Protein AF-A0A536Z3K0-F1 (afdb_monomer_lite)

pLDDT: mean 90.87, std 9.93, range [48.19, 97.88]

Radius of gyration: 16.21 Å; chains: 1; bounding box: 32×35×39 Å

Structure (mmCIF, N/CA/C/O backbone):
data_AF-A0A536Z3K0-F1
#
_entry.id   AF-A0A536Z3K0-F1
#
loop_
_atom_site.group_PDB
_atom_site.id
_atom_site.type_symbol
_atom_site.label_atom_id
_atom_site.label_alt_id
_atom_site.label_comp_id
_atom_site.label_asym_id
_atom_sit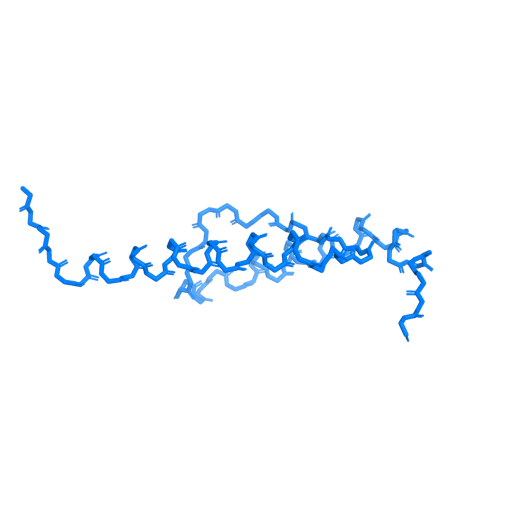e.label_entity_id
_atom_site.label_seq_id
_atom_site.pdbx_PDB_ins_code
_atom_site.Cartn_x
_atom_site.Cartn_y
_atom_site.Cartn_z
_atom_site.occupancy
_atom_site.B_iso_or_equiv
_atom_site.auth_seq_id
_atom_site.auth_comp_id
_atom_site.auth_asym_id
_atom_site.auth_atom_id
_atom_site.pdbx_PDB_model_num
ATOM 1 N N . MET A 1 1 ? -9.947 25.557 18.312 1.00 48.19 1 MET A N 1
ATOM 2 C CA . MET A 1 1 ? -8.842 24.607 18.072 1.00 48.19 1 MET A CA 1
ATOM 3 C C . MET A 1 1 ? -8.651 23.773 19.330 1.00 48.19 1 MET A C 1
ATOM 5 O O . MET A 1 1 ? -7.985 24.228 20.246 1.00 48.19 1 MET A O 1
ATOM 9 N N . GLN A 1 2 ? -9.290 22.606 19.431 1.00 50.81 2 GLN A N 1
ATOM 10 C CA . GLN A 1 2 ? -8.872 21.609 20.422 1.00 50.81 2 GLN A CA 1
ATOM 11 C C . GLN A 1 2 ? -7.801 20.755 19.741 1.00 50.81 2 GLN A C 1
ATOM 13 O O . GLN A 1 2 ? -8.124 19.794 19.058 1.00 50.81 2 GLN A O 1
ATOM 18 N N . SER A 1 3 ? -6.530 21.152 19.852 1.00 59.03 3 SER A N 1
ATOM 19 C CA . SER A 1 3 ? -5.414 20.261 19.516 1.00 59.03 3 SER A CA 1
ATOM 20 C C . SER A 1 3 ? -5.258 19.277 20.667 1.00 59.03 3 SER A C 1
ATOM 22 O O . SER A 1 3 ? -4.503 19.513 21.608 1.00 59.03 3 SER A O 1
ATOM 24 N N . SER A 1 4 ? -6.045 18.205 20.626 1.00 83.12 4 SER A N 1
ATOM 25 C CA . SER A 1 4 ? -5.834 17.052 21.491 1.00 83.12 4 SER A CA 1
ATOM 26 C C . SER A 1 4 ? -4.641 16.250 20.973 1.00 83.12 4 SER A C 1
ATOM 28 O O . SER A 1 4 ? -4.433 16.113 19.763 1.00 83.12 4 SER A O 1
ATOM 30 N N . ILE A 1 5 ? -3.863 15.684 21.893 1.00 83.88 5 ILE A N 1
ATOM 31 C CA . ILE A 1 5 ? -2.759 14.769 21.571 1.00 83.88 5 ILE A CA 1
ATOM 32 C C . ILE A 1 5 ? -3.259 13.548 20.781 1.00 83.88 5 ILE A C 1
ATOM 34 O O . ILE A 1 5 ? -2.523 13.015 19.954 1.00 83.88 5 ILE A O 1
ATOM 38 N N . ILE A 1 6 ? -4.523 13.162 20.994 1.00 83.50 6 ILE A N 1
ATOM 39 C CA . ILE A 1 6 ? -5.165 12.006 20.360 1.00 83.50 6 ILE A CA 1
ATOM 40 C C . ILE A 1 6 ? -5.281 12.172 18.841 1.00 83.50 6 ILE A C 1
ATOM 42 O O . ILE A 1 6 ? -5.055 11.206 18.125 1.00 83.50 6 ILE A O 1
ATOM 46 N N . ASP A 1 7 ? -5.545 13.382 18.347 1.00 82.75 7 ASP A N 1
ATOM 47 C CA . ASP A 1 7 ? -5.677 13.633 16.904 1.00 82.75 7 ASP A CA 1
ATOM 48 C C . ASP A 1 7 ? -4.349 14.077 16.276 1.00 82.75 7 ASP A C 1
ATOM 50 O O . ASP A 1 7 ? -4.055 13.790 15.117 1.00 82.75 7 ASP A O 1
ATOM 54 N N . THR A 1 8 ? -3.508 14.762 17.056 1.00 89.06 8 THR A N 1
ATOM 55 C CA . THR A 1 8 ? -2.247 15.333 16.561 1.00 89.06 8 THR A CA 1
ATOM 56 C C . THR A 1 8 ? -1.169 14.266 16.346 1.00 89.06 8 THR A C 1
ATOM 58 O O . THR A 1 8 ? -0.427 14.336 15.367 1.00 89.06 8 THR A O 1
ATOM 61 N N . LEU A 1 9 ? -1.064 13.274 17.242 1.00 91.12 9 LEU A N 1
ATOM 62 C CA . LEU A 1 9 ? -0.027 12.241 17.141 1.00 91.12 9 LEU A CA 1
ATOM 63 C C . LEU A 1 9 ? -0.194 11.341 15.904 1.00 91.12 9 LEU A C 1
ATOM 65 O O . LEU A 1 9 ? 0.802 11.1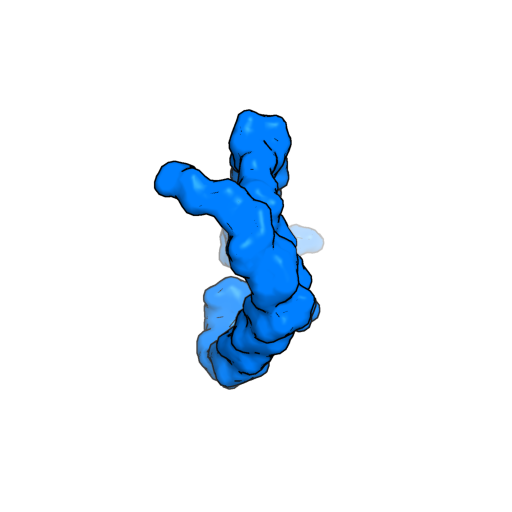66 15.201 1.00 91.12 9 LEU A O 1
ATOM 69 N N . PRO A 1 10 ? -1.390 10.806 15.580 1.00 88.62 10 PRO A N 1
ATOM 70 C CA . PRO A 1 10 ? -1.581 10.029 14.358 1.00 88.62 10 PRO A CA 1
ATOM 71 C C . PRO A 1 10 ? -1.227 10.828 13.102 1.00 88.62 10 PRO A C 1
ATOM 73 O O . PRO A 1 10 ? -0.457 10.343 12.281 1.00 88.62 10 PRO A O 1
ATOM 76 N N . GLY A 1 11 ? -1.671 12.087 13.005 1.00 89.31 11 GLY A N 1
ATOM 77 C CA . GLY A 1 11 ? -1.334 12.942 11.862 1.00 89.31 11 GLY A CA 1
ATOM 78 C C . GLY A 1 11 ? 0.170 13.213 11.732 1.00 89.31 11 GLY A C 1
ATOM 79 O O . GLY A 1 11 ? 0.712 13.206 10.629 1.00 89.31 11 GLY A O 1
ATOM 80 N N . ALA A 1 12 ? 0.880 13.394 12.851 1.00 93.56 12 ALA A N 1
ATOM 81 C CA . ALA A 1 12 ? 2.338 13.524 12.832 1.00 93.56 12 ALA A CA 1
ATOM 82 C C . ALA A 1 12 ? 3.024 12.238 12.338 1.00 93.56 12 ALA A C 1
ATOM 84 O O . ALA A 1 12 ? 3.994 12.309 11.581 1.00 93.56 12 ALA A O 1
ATOM 85 N N . VAL A 1 13 ? 2.520 11.067 12.739 1.00 92.31 13 VAL A N 1
ATOM 86 C CA . VAL A 1 13 ? 3.015 9.769 12.264 1.00 92.31 13 VAL A CA 1
ATOM 87 C C . VAL A 1 13 ? 2.773 9.604 10.766 1.00 92.31 13 VAL A C 1
ATOM 89 O O . VAL A 1 13 ? 3.712 9.229 10.068 1.00 92.31 13 VAL A O 1
ATOM 92 N N . ASP A 1 14 ? 1.585 9.939 10.264 1.00 91.06 14 ASP A N 1
ATOM 93 C CA . ASP A 1 14 ? 1.258 9.854 8.835 1.00 91.06 14 ASP A CA 1
ATOM 94 C C . ASP A 1 14 ? 2.221 10.706 7.989 1.00 91.06 14 ASP A C 1
ATOM 96 O O . ASP A 1 14 ? 2.813 10.212 7.026 1.00 91.06 14 ASP A O 1
ATOM 100 N N . ILE A 1 15 ? 2.484 11.951 8.413 1.00 93.69 15 ILE A N 1
ATOM 101 C CA . ILE A 1 15 ? 3.452 12.850 7.759 1.00 93.69 15 ILE A CA 1
ATOM 102 C C . ILE A 1 15 ? 4.861 12.244 7.759 1.00 93.69 15 ILE A C 1
ATOM 104 O O . ILE A 1 15 ? 5.561 12.267 6.744 1.00 93.69 15 ILE A O 1
ATOM 108 N N . MET A 1 16 ? 5.304 11.708 8.901 1.00 96.62 16 MET A N 1
ATOM 109 C CA . MET A 1 16 ? 6.631 11.096 9.004 1.00 96.62 16 MET A CA 1
ATOM 110 C C . MET A 1 16 ? 6.752 9.857 8.113 1.00 96.62 16 MET A C 1
ATOM 112 O O . MET A 1 16 ? 7.782 9.684 7.459 1.00 96.62 16 MET A O 1
ATOM 116 N N . GLN A 1 17 ? 5.722 9.010 8.065 1.00 94.12 17 GLN A N 1
ATOM 117 C CA . GLN A 1 17 ? 5.703 7.815 7.221 1.00 94.12 17 GLN A CA 1
ATOM 118 C C . GLN A 1 17 ? 5.794 8.180 5.740 1.00 94.12 17 GLN A C 1
ATOM 120 O O . GLN A 1 17 ? 6.624 7.610 5.027 1.00 94.12 17 GLN A O 1
ATOM 125 N N . GLU A 1 18 ? 5.015 9.166 5.292 1.00 94.06 18 GLU A N 1
ATOM 126 C CA . GLU A 1 18 ? 5.072 9.648 3.913 1.00 94.06 18 GLU A CA 1
ATOM 127 C C . GLU A 1 18 ? 6.463 10.205 3.570 1.00 94.06 18 GLU A C 1
ATOM 129 O O . GLU A 1 18 ? 7.064 9.804 2.570 1.00 94.06 18 GLU A O 1
ATOM 134 N N . ALA A 1 19 ? 7.033 11.051 4.433 1.00 96.00 19 ALA A N 1
ATOM 135 C CA . ALA A 1 19 ? 8.363 11.618 4.216 1.00 96.00 19 ALA A CA 1
ATOM 136 C C . ALA A 1 19 ? 9.466 10.542 4.154 1.00 96.00 19 ALA A C 1
ATOM 138 O O . ALA A 1 19 ? 10.381 10.635 3.332 1.00 96.00 19 ALA A O 1
ATOM 139 N N . ILE A 1 20 ? 9.399 9.511 5.005 1.00 95.50 20 ILE A N 1
ATOM 140 C CA . ILE A 1 20 ? 10.354 8.391 4.992 1.00 95.50 20 ILE A CA 1
ATOM 141 C C . ILE A 1 20 ? 10.211 7.575 3.704 1.00 95.50 20 ILE A C 1
ATOM 143 O O . ILE A 1 20 ? 11.225 7.244 3.085 1.00 95.50 20 ILE A O 1
ATOM 147 N N . ALA A 1 21 ? 8.982 7.266 3.286 1.00 92.56 21 ALA A N 1
ATOM 148 C CA . ALA A 1 21 ? 8.721 6.508 2.067 1.00 92.56 21 ALA A CA 1
ATOM 149 C C . ALA A 1 21 ? 9.230 7.251 0.821 1.00 92.56 21 ALA A C 1
ATOM 151 O O . ALA A 1 21 ? 9.975 6.674 0.028 1.00 92.56 21 ALA A O 1
ATOM 152 N N . GLN A 1 22 ? 8.917 8.545 0.690 1.00 94.06 22 GLN A N 1
ATOM 153 C CA . GLN A 1 22 ? 9.391 9.384 -0.417 1.00 94.06 22 GLN A CA 1
ATOM 154 C C . GLN A 1 22 ? 10.923 9.457 -0.466 1.00 94.06 22 GLN A C 1
ATOM 156 O O . GLN A 1 22 ? 11.519 9.314 -1.533 1.00 94.06 22 GLN A O 1
ATOM 161 N N . ARG A 1 23 ? 11.581 9.623 0.690 1.00 96.75 23 ARG A N 1
ATOM 162 C CA . ARG A 1 23 ? 13.051 9.633 0.765 1.00 96.75 23 A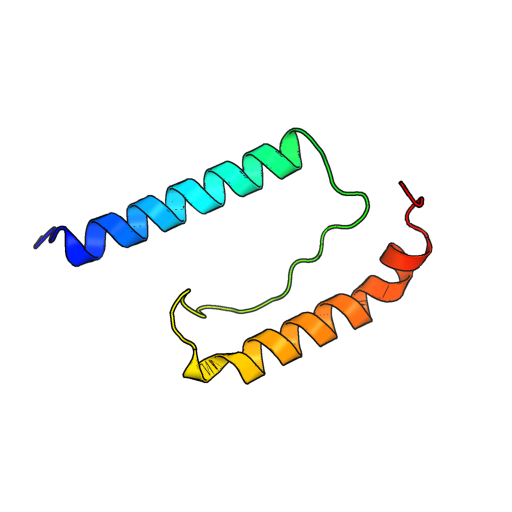RG A CA 1
ATOM 163 C C . ARG A 1 23 ? 13.660 8.303 0.346 1.00 96.75 23 ARG A C 1
ATOM 165 O O . ARG A 1 23 ? 14.644 8.313 -0.382 1.00 96.75 23 ARG A O 1
ATOM 172 N N . ARG A 1 24 ? 13.087 7.175 0.775 1.00 93.56 24 ARG A N 1
ATOM 173 C CA . ARG A 1 24 ? 13.571 5.845 0.372 1.00 93.56 24 ARG A CA 1
ATOM 174 C C . ARG A 1 24 ? 13.515 5.669 -1.141 1.00 93.56 24 ARG A C 1
ATOM 176 O O . ARG A 1 24 ? 14.528 5.309 -1.718 1.00 93.56 24 ARG A O 1
ATOM 183 N N . LEU A 1 25 ? 12.390 6.015 -1.770 1.00 93.81 25 LEU A N 1
ATOM 184 C CA . LEU A 1 25 ? 12.234 5.931 -3.228 1.00 93.81 25 LEU A CA 1
ATOM 185 C C . LEU A 1 25 ? 13.214 6.836 -3.992 1.00 93.81 25 LEU A C 1
ATOM 187 O O . LEU A 1 25 ? 13.600 6.506 -5.108 1.00 93.81 25 LEU A O 1
ATOM 191 N N . ALA A 1 26 ? 13.606 7.974 -3.411 1.00 93.62 26 ALA A N 1
ATOM 192 C CA . ALA A 1 26 ? 14.592 8.874 -4.007 1.00 93.62 26 ALA A CA 1
ATOM 193 C C . ALA A 1 26 ? 16.040 8.376 -3.850 1.00 93.62 26 ALA A C 1
ATOM 195 O O . ALA A 1 26 ? 16.875 8.660 -4.704 1.00 93.62 26 ALA A O 1
ATOM 196 N N . ILE A 1 27 ? 16.342 7.673 -2.753 1.00 94.88 27 ILE A N 1
ATOM 197 C CA . ILE A 1 27 ? 17.677 7.123 -2.471 1.00 94.88 27 ILE A CA 1
ATOM 198 C C . ILE A 1 27 ? 17.904 5.837 -3.271 1.00 94.88 27 ILE A C 1
ATOM 200 O O . ILE A 1 27 ? 18.963 5.658 -3.864 1.00 94.88 27 ILE A O 1
ATOM 204 N N . GLU A 1 28 ? 16.908 4.957 -3.277 1.00 92.62 28 GLU A N 1
ATOM 205 C CA . GLU A 1 28 ? 16.956 3.638 -3.894 1.00 92.62 28 GLU A CA 1
ATOM 206 C C . GLU A 1 28 ? 15.672 3.444 -4.715 1.00 92.62 28 GLU A C 1
ATOM 208 O O . GLU A 1 28 ? 14.637 3.032 -4.175 1.00 92.62 28 GLU A O 1
ATOM 213 N N . PRO A 1 29 ? 15.684 3.822 -6.008 1.00 90.06 29 PRO A N 1
ATOM 214 C CA . PRO A 1 29 ? 14.512 3.668 -6.852 1.00 90.06 29 PRO A CA 1
ATOM 215 C C . PRO A 1 29 ? 14.231 2.172 -7.067 1.00 90.06 29 PRO A C 1
ATOM 217 O O . PRO A 1 29 ? 15.145 1.434 -7.438 1.00 90.06 29 PRO A O 1
ATOM 220 N N . PRO A 1 30 ? 12.987 1.705 -6.861 1.00 92.12 30 PRO A N 1
ATOM 221 C CA . PRO A 1 30 ? 12.646 0.304 -7.079 1.00 92.12 30 PRO A CA 1
ATOM 222 C C . PRO A 1 30 ? 12.681 -0.026 -8.574 1.00 92.12 30 PRO A C 1
ATOM 224 O O . PRO A 1 30 ? 12.372 0.840 -9.399 1.00 92.12 30 PRO A O 1
ATOM 227 N N . GLU A 1 31 ? 12.942 -1.287 -8.941 1.00 93.62 31 GLU A N 1
ATOM 228 C CA . GLU A 1 31 ? 12.815 -1.686 -10.351 1.00 93.62 31 GLU A CA 1
ATOM 229 C C . GLU A 1 31 ? 11.368 -1.542 -10.839 1.00 93.62 31 GLU A C 1
ATOM 231 O O . GLU A 1 31 ? 11.116 -1.166 -11.985 1.00 93.62 31 GLU A O 1
ATOM 236 N N . VAL A 1 32 ? 10.404 -1.815 -9.952 1.00 94.94 32 VAL A N 1
ATOM 237 C CA . VAL A 1 32 ? 8.974 -1.633 -10.208 1.00 94.94 32 VAL A CA 1
ATOM 238 C C . VAL A 1 32 ? 8.294 -1.023 -8.989 1.00 94.94 32 VAL A C 1
ATOM 240 O O . VAL A 1 32 ? 8.285 -1.601 -7.905 1.00 94.94 32 VAL A O 1
ATOM 243 N N . LEU A 1 33 ? 7.646 0.125 -9.184 1.00 94.06 33 LEU A N 1
ATOM 244 C CA . LEU A 1 33 ? 6.808 0.760 -8.170 1.00 94.06 33 LEU A CA 1
ATOM 245 C C . LEU A 1 33 ? 5.331 0.413 -8.399 1.00 94.06 33 LEU A C 1
ATOM 247 O O . LEU A 1 33 ? 4.779 0.684 -9.465 1.00 94.06 33 LEU A O 1
ATOM 251 N N . LEU A 1 34 ? 4.672 -0.142 -7.380 1.00 94.56 34 LEU A N 1
ATOM 252 C CA . LEU A 1 34 ? 3.230 -0.389 -7.386 1.00 94.56 34 LEU A CA 1
ATOM 253 C C . LEU A 1 34 ? 2.508 0.676 -6.554 1.00 94.56 34 LEU A C 1
ATOM 255 O O . LEU A 1 34 ? 2.834 0.885 -5.389 1.00 94.56 34 LEU A O 1
ATOM 259 N N . THR A 1 35 ? 1.485 1.305 -7.135 1.00 93.62 35 THR A N 1
ATOM 260 C CA . THR A 1 35 ? 0.685 2.366 -6.497 1.00 93.62 35 THR A CA 1
ATOM 261 C C . THR A 1 35 ? -0.808 1.994 -6.453 1.00 93.62 35 THR A C 1
ATOM 263 O O . THR A 1 35 ? -1.623 2.537 -7.206 1.00 93.62 35 THR A O 1
ATOM 266 N N . PRO A 1 36 ? -1.209 1.024 -5.605 1.00 95.06 36 PRO A N 1
ATOM 267 C CA . PRO A 1 36 ? -2.613 0.638 -5.465 1.00 95.06 36 PRO A CA 1
ATOM 268 C C . PRO A 1 36 ? -3.473 1.821 -4.997 1.00 95.06 36 PRO A C 1
ATOM 270 O O . PRO A 1 36 ? -3.105 2.567 -4.091 1.00 95.06 36 PRO A O 1
ATOM 273 N N . ARG A 1 37 ? -4.652 1.991 -5.607 1.00 92.62 37 ARG A N 1
ATOM 274 C CA . ARG A 1 37 ? -5.555 3.117 -5.322 1.00 92.62 37 ARG A CA 1
ATOM 275 C C . ARG A 1 37 ? -6.538 2.761 -4.211 1.00 92.62 37 ARG A C 1
ATOM 277 O O . ARG A 1 37 ? -7.655 2.334 -4.476 1.00 92.62 37 ARG A O 1
ATOM 284 N N . LEU A 1 38 ? -6.111 2.962 -2.968 1.00 91.88 38 LEU A N 1
ATOM 285 C CA . LEU A 1 38 ? -6.904 2.647 -1.772 1.00 91.88 38 LEU A CA 1
ATOM 286 C C . LEU A 1 38 ? -7.902 3.750 -1.372 1.00 91.88 38 LEU A C 1
ATOM 288 O O . LEU A 1 38 ? -8.819 3.494 -0.595 1.00 91.88 38 LEU A O 1
ATOM 292 N N . GLY A 1 39 ? -7.763 4.966 -1.914 1.00 87.44 39 GLY A N 1
ATOM 293 C CA . GLY A 1 39 ? -8.567 6.118 -1.496 1.00 87.44 39 GLY A CA 1
ATOM 294 C C . GLY A 1 39 ? -8.343 6.447 -0.017 1.00 87.44 39 GLY A C 1
ATOM 295 O O . GLY A 1 39 ? -7.245 6.272 0.501 1.00 87.44 39 GLY A O 1
ATOM 296 N N . SER A 1 40 ? -9.387 6.894 0.676 1.00 87.94 40 SER A N 1
ATOM 297 C CA . SER A 1 40 ? -9.337 7.233 2.105 1.00 87.94 40 SER A CA 1
ATOM 298 C C . SER A 1 40 ? -9.541 5.999 2.996 1.00 87.94 40 SER A C 1
ATOM 300 O O . SER A 1 40 ? -10.497 5.961 3.766 1.00 87.94 40 SER A O 1
ATOM 302 N N . ILE A 1 41 ? -8.732 4.945 2.832 1.00 93.31 41 ILE A N 1
ATOM 303 C CA . ILE A 1 41 ? -8.671 3.836 3.804 1.00 93.31 41 ILE A CA 1
ATOM 304 C C . ILE A 1 41 ? -7.674 4.217 4.895 1.00 93.31 41 ILE A C 1
ATOM 306 O O . ILE A 1 41 ? -6.498 4.428 4.606 1.00 93.31 41 ILE A O 1
ATOM 310 N N . GLY A 1 42 ? -8.148 4.304 6.136 1.00 89.56 42 GLY A N 1
ATOM 311 C CA . GLY A 1 42 ? -7.297 4.594 7.291 1.00 89.56 42 GLY A CA 1
ATOM 312 C C . GLY A 1 42 ? -6.486 3.374 7.760 1.00 89.56 42 GLY A C 1
ATOM 313 O O . GLY A 1 42 ? -6.899 2.233 7.531 1.00 89.56 42 GLY A O 1
ATOM 314 N N . PRO A 1 43 ? -5.368 3.580 8.483 1.00 86.38 43 PRO A N 1
ATOM 315 C CA . PRO A 1 43 ? -4.454 2.506 8.895 1.00 86.38 43 PRO A CA 1
ATOM 316 C C . PRO A 1 43 ? -5.089 1.454 9.821 1.00 86.38 43 PRO A C 1
ATOM 318 O O . PRO A 1 43 ? -4.620 0.320 9.876 1.00 86.38 43 PRO A O 1
ATOM 321 N N . PHE A 1 44 ? -6.170 1.804 10.523 1.00 90.75 44 PHE A N 1
ATOM 322 C CA . PHE A 1 44 ? -6.866 0.9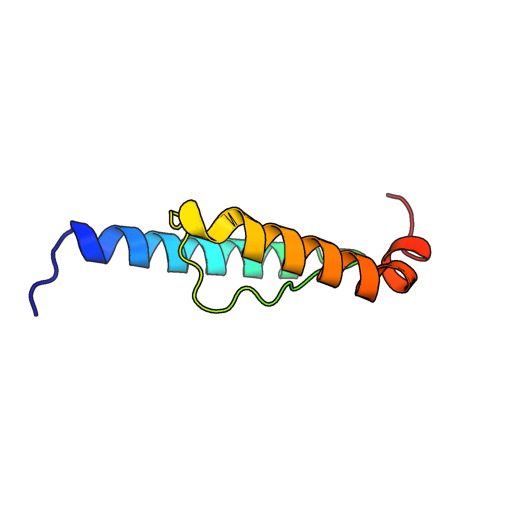21 11.469 1.00 90.75 44 PHE A CA 1
ATOM 323 C C . PHE A 1 44 ? -8.268 0.502 11.001 1.00 90.75 44 PHE A C 1
ATOM 325 O O . PHE A 1 44 ? -9.043 -0.072 11.767 1.00 90.75 44 PHE A O 1
ATOM 332 N N . GLU A 1 45 ? -8.621 0.755 9.739 1.00 93.69 45 GLU A N 1
ATOM 333 C CA . GLU A 1 45 ? -9.927 0.395 9.174 1.00 93.69 45 GLU A CA 1
ATOM 334 C C . GLU A 1 45 ? -9.987 -1.078 8.733 1.00 93.69 45 GLU A C 1
ATOM 336 O O . GLU A 1 45 ? -10.274 -1.401 7.579 1.00 93.69 45 GLU A O 1
ATOM 341 N N . TYR A 1 46 ? -9.737 -2.004 9.662 1.00 95.81 46 TYR A N 1
ATOM 342 C CA . TYR A 1 46 ? -9.655 -3.446 9.380 1.00 95.81 46 TYR A CA 1
ATOM 343 C C . TYR A 1 46 ? -10.922 -4.026 8.735 1.00 95.81 46 TYR A C 1
ATOM 345 O O . TYR A 1 46 ? -10.850 -4.967 7.946 1.00 95.81 46 TYR A O 1
ATOM 353 N N . TYR A 1 47 ? -12.083 -3.427 9.002 1.00 96.75 47 TYR A N 1
ATOM 354 C CA . TYR A 1 47 ? -13.357 -3.793 8.381 1.00 96.75 47 TYR A CA 1
ATOM 355 C C . TYR A 1 47 ? -13.362 -3.609 6.848 1.00 96.75 47 TYR A C 1
ATOM 357 O O . TYR A 1 47 ? -14.176 -4.220 6.157 1.00 96.75 47 TYR A O 1
ATOM 365 N N . ARG A 1 48 ? -12.431 -2.818 6.291 1.00 96.62 48 ARG A N 1
ATOM 366 C CA . ARG A 1 48 ? -12.257 -2.588 4.843 1.00 96.62 48 ARG A CA 1
ATOM 367 C C . ARG A 1 48 ? -11.145 -3.431 4.219 1.00 96.62 48 ARG A C 1
ATOM 369 O O . ARG A 1 48 ? -10.855 -3.256 3.035 1.00 96.62 48 ARG A O 1
ATOM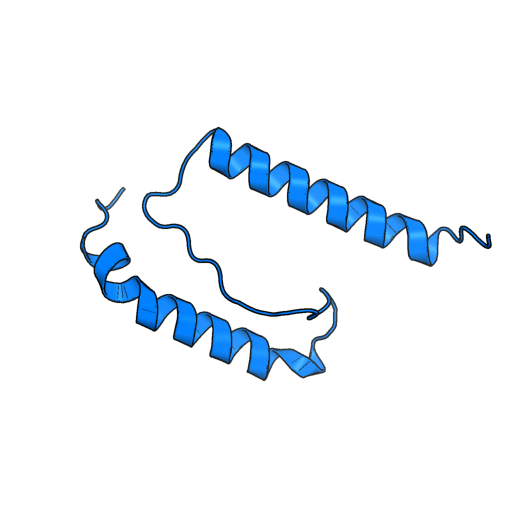 376 N N . ALA A 1 49 ? -10.546 -4.367 4.960 1.00 96.50 49 ALA A N 1
ATOM 377 C CA . ALA A 1 49 ? -9.416 -5.171 4.484 1.00 96.50 49 ALA A CA 1
ATOM 378 C C . ALA A 1 49 ? -9.688 -5.869 3.140 1.00 96.50 49 ALA A C 1
ATOM 380 O O . ALA A 1 49 ? -8.818 -5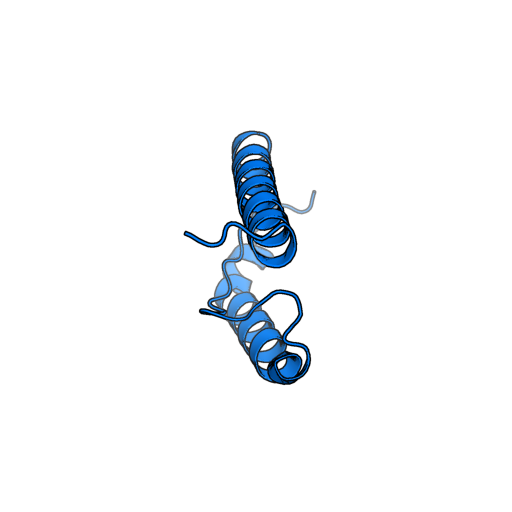.894 2.273 1.00 96.50 49 ALA A O 1
ATOM 381 N N . ALA A 1 50 ? -10.907 -6.375 2.920 1.00 97.19 50 ALA A N 1
ATOM 382 C CA . ALA A 1 50 ? -11.280 -7.018 1.660 1.00 97.19 50 ALA A CA 1
ATOM 383 C C . ALA A 1 50 ? -11.114 -6.088 0.441 1.00 97.19 50 ALA A C 1
ATOM 385 O O . ALA A 1 50 ? -10.627 -6.524 -0.602 1.00 97.19 50 ALA A O 1
ATOM 386 N N . VAL A 1 51 ? -11.458 -4.803 0.587 1.00 96.38 51 VAL A N 1
ATOM 387 C CA . VAL A 1 51 ? -11.306 -3.790 -0.470 1.00 96.38 51 VAL A CA 1
ATOM 388 C C . VAL A 1 51 ? -9.827 -3.534 -0.749 1.00 96.38 51 VAL A C 1
ATOM 390 O O . VAL A 1 51 ? -9.406 -3.557 -1.904 1.00 96.38 51 VAL A O 1
ATOM 393 N N . ALA A 1 52 ? -9.022 -3.363 0.303 1.00 96.81 52 ALA A N 1
ATOM 394 C CA . ALA A 1 52 ? -7.588 -3.129 0.161 1.00 96.81 52 ALA A CA 1
ATOM 395 C C . ALA A 1 52 ? -6.862 -4.312 -0.503 1.00 96.81 52 ALA A C 1
ATOM 397 O O . ALA A 1 52 ? -6.045 -4.116 -1.404 1.00 96.81 52 ALA A O 1
ATOM 398 N N . ILE A 1 53 ? -7.208 -5.546 -0.119 1.00 97.19 53 ILE A N 1
ATOM 399 C CA . ILE A 1 53 ? -6.648 -6.767 -0.715 1.00 97.19 53 ILE A CA 1
ATOM 400 C C . ILE A 1 53 ? -7.023 -6.866 -2.198 1.00 97.19 53 ILE A C 1
ATOM 402 O O . ILE A 1 53 ? -6.172 -7.197 -3.027 1.00 97.19 53 ILE A O 1
ATOM 406 N N . ALA A 1 54 ? -8.281 -6.587 -2.546 1.00 97.50 54 ALA A N 1
ATOM 407 C CA . ALA A 1 54 ? -8.742 -6.636 -3.929 1.00 97.50 54 ALA A CA 1
ATOM 408 C C . ALA A 1 54 ? -8.008 -5.613 -4.814 1.00 97.50 54 ALA A C 1
ATOM 410 O O . ALA A 1 54 ? -7.522 -5.975 -5.889 1.00 97.50 54 ALA A O 1
ATOM 411 N N . GLU A 1 55 ? -7.855 -4.369 -4.349 1.00 97.56 55 GLU A N 1
ATOM 412 C CA . GLU A 1 55 ? -7.102 -3.338 -5.076 1.00 97.56 55 GLU A CA 1
ATOM 413 C C . GLU A 1 55 ? -5.608 -3.670 -5.179 1.00 97.56 55 GLU A C 1
ATOM 415 O O . GLU A 1 55 ? -5.014 -3.470 -6.238 1.00 97.56 55 GLU A O 1
ATOM 420 N N . GLY A 1 56 ? -5.007 -4.269 -4.146 1.00 96.69 56 GLY A N 1
ATOM 421 C CA . GLY A 1 56 ? -3.632 -4.772 -4.214 1.00 96.69 56 GLY A CA 1
ATOM 422 C C . GLY A 1 56 ? -3.456 -5.841 -5.297 1.00 96.69 56 GLY A C 1
ATOM 423 O O . GLY A 1 56 ? -2.568 -5.735 -6.142 1.00 96.69 56 GLY A O 1
ATOM 424 N N . ARG A 1 57 ? -4.352 -6.838 -5.342 1.00 97.88 57 ARG A N 1
ATOM 425 C CA . ARG A 1 57 ? -4.340 -7.883 -6.385 1.00 97.88 57 ARG A CA 1
ATOM 426 C C . ARG A 1 57 ? -4.483 -7.292 -7.784 1.00 97.88 57 ARG A C 1
ATOM 428 O O . ARG A 1 57 ? -3.778 -7.703 -8.703 1.00 97.88 57 ARG A O 1
ATOM 435 N N . LYS A 1 58 ? -5.377 -6.318 -7.943 1.00 97.81 58 LYS A N 1
ATOM 436 C CA . LYS A 1 58 ? -5.599 -5.615 -9.209 1.00 97.81 58 LYS A CA 1
ATOM 437 C C . LYS A 1 58 ? -4.370 -4.814 -9.642 1.00 97.81 58 LYS A C 1
ATOM 439 O O . LYS A 1 58 ? -3.990 -4.905 -10.806 1.00 97.81 58 LYS A O 1
ATOM 444 N N . ALA A 1 59 ? -3.733 -4.084 -8.727 1.00 97.81 59 ALA A N 1
ATOM 445 C CA . ALA A 1 59 ? -2.514 -3.329 -9.012 1.00 97.81 59 ALA A CA 1
ATOM 446 C C . ALA A 1 59 ? -1.375 -4.254 -9.473 1.00 97.81 59 ALA A C 1
ATOM 448 O O . ALA A 1 59 ? -0.726 -3.973 -10.478 1.00 97.81 59 ALA A O 1
ATOM 449 N N . VAL A 1 60 ? -1.194 -5.401 -8.807 1.00 97.44 60 VAL A N 1
ATOM 450 C CA . VAL A 1 60 ? -0.221 -6.422 -9.231 1.00 97.44 60 VAL A CA 1
ATOM 451 C C . VAL A 1 60 ? -0.562 -6.957 -10.619 1.00 97.44 60 VAL A C 1
ATOM 453 O O . VAL A 1 60 ? 0.306 -6.988 -11.484 1.00 97.44 60 VAL A O 1
ATOM 456 N N . ALA A 1 61 ? -1.819 -7.338 -10.864 1.00 97.25 61 ALA A N 1
ATOM 457 C CA . ALA A 1 61 ? -2.241 -7.883 -12.153 1.00 97.25 61 ALA A CA 1
ATOM 458 C C . ALA A 1 61 ? -1.988 -6.907 -13.316 1.00 97.25 61 ALA A C 1
ATOM 460 O O . ALA A 1 61 ? -1.540 -7.326 -14.381 1.00 97.25 61 ALA A O 1
ATOM 461 N N . GLN A 1 62 ? -2.224 -5.610 -13.099 1.00 96.62 62 GLN A N 1
ATOM 462 C CA . GLN A 1 62 ? -1.950 -4.552 -14.077 1.00 96.62 62 GLN A CA 1
ATOM 463 C C . GLN A 1 62 ? -0.451 -4.367 -14.340 1.00 96.62 62 GLN A C 1
ATOM 465 O O . GLN A 1 62 ? -0.057 -4.094 -15.471 1.00 96.62 62 GLN A O 1
ATOM 470 N N . MET A 1 63 ? 0.379 -4.552 -13.312 1.00 97.31 63 MET A N 1
ATOM 471 C CA . MET A 1 63 ? 1.829 -4.363 -13.379 1.00 97.31 63 MET A CA 1
ATOM 472 C C . MET A 1 63 ? 2.612 -5.637 -13.720 1.00 97.31 63 MET A C 1
ATOM 474 O O . MET A 1 63 ? 3.826 -5.563 -13.899 1.00 97.31 63 MET A O 1
ATOM 478 N N . LEU A 1 64 ? 1.949 -6.792 -13.872 1.00 96.44 64 LEU A N 1
ATOM 479 C CA . LEU A 1 64 ? 2.588 -8.067 -14.225 1.00 96.44 64 LEU A CA 1
ATOM 480 C C . LEU A 1 64 ? 3.581 -7.971 -15.398 1.00 96.44 64 LEU A C 1
ATOM 482 O O . LEU A 1 64 ? 4.641 -8.587 -15.294 1.00 96.44 64 LEU A O 1
ATOM 486 N N . PRO A 1 65 ? 3.304 -7.231 -16.494 1.00 95.44 65 PRO A N 1
ATOM 487 C CA . PRO A 1 65 ? 4.277 -7.072 -17.571 1.00 95.44 65 PRO A CA 1
ATOM 488 C C . PRO A 1 65 ? 5.581 -6.418 -17.105 1.00 95.44 65 PRO A C 1
ATOM 490 O O . PRO A 1 65 ? 6.647 -6.940 -17.406 1.00 95.44 65 PRO A O 1
ATOM 493 N N . ALA A 1 66 ? 5.497 -5.331 -16.332 1.00 94.94 66 ALA A N 1
ATOM 494 C CA . ALA A 1 66 ? 6.664 -4.628 -15.801 1.00 94.94 66 ALA A CA 1
ATOM 495 C C . ALA A 1 66 ? 7.436 -5.492 -14.792 1.00 94.94 66 ALA A C 1
ATOM 497 O O . ALA A 1 66 ? 8.656 -5.567 -14.855 1.00 94.94 66 ALA A O 1
ATOM 498 N N . ILE A 1 67 ? 6.721 -6.208 -13.918 1.00 95.31 67 ILE A N 1
ATOM 499 C CA . ILE A 1 67 ? 7.317 -7.121 -12.929 1.00 95.31 67 ILE A CA 1
ATOM 500 C C . ILE A 1 67 ? 8.115 -8.237 -13.612 1.00 95.31 67 ILE A C 1
ATOM 502 O O . ILE A 1 67 ? 9.191 -8.594 -13.153 1.00 95.31 67 ILE A O 1
ATOM 506 N N . ARG A 1 68 ? 7.609 -8.799 -14.715 1.00 94.88 68 ARG A N 1
ATOM 507 C CA . ARG A 1 68 ? 8.260 -9.927 -15.406 1.00 94.88 68 ARG A CA 1
ATOM 508 C C . ARG A 1 68 ? 9.548 -9.559 -16.135 1.00 94.88 68 ARG A C 1
ATOM 510 O O . ARG A 1 68 ? 10.359 -10.447 -16.369 1.00 94.88 68 ARG A O 1
ATOM 517 N N . ILE A 1 69 ? 9.692 -8.303 -16.550 1.00 94.94 69 ILE A N 1
ATOM 518 C CA . ILE A 1 69 ? 10.881 -7.820 -17.267 1.00 94.94 69 ILE A CA 1
ATOM 519 C C . ILE A 1 69 ? 11.869 -7.105 -16.344 1.00 94.94 69 ILE A C 1
ATOM 521 O O . ILE A 1 69 ? 12.958 -6.753 -16.790 1.00 94.94 69 ILE A O 1
ATOM 525 N N . ALA A 1 70 ? 11.486 -6.870 -15.086 1.00 90.94 70 ALA A N 1
ATOM 526 C CA . ALA A 1 70 ? 12.384 -6.323 -14.088 1.00 90.94 70 ALA A CA 1
ATOM 527 C C . ALA A 1 70 ? 13.558 -7.294 -13.879 1.00 90.94 70 ALA A C 1
ATOM 529 O O . ALA A 1 70 ? 13.336 -8.510 -13.814 1.00 90.94 70 ALA A O 1
ATOM 530 N N . PRO A 1 71 ? 14.802 -6.795 -13.813 1.00 80.94 71 PRO A N 1
ATOM 531 C CA . PRO A 1 71 ? 15.941 -7.648 -13.521 1.00 80.94 71 PRO A CA 1
ATOM 532 C C . PRO A 1 71 ? 15.742 -8.280 -12.140 1.00 80.94 71 PRO A C 1
ATOM 534 O O . PRO A 1 71 ? 15.310 -7.616 -11.203 1.00 80.94 71 PRO A O 1
ATOM 537 N N . ALA A 1 72 ? 16.022 -9.577 -12.023 1.00 71.75 72 ALA A N 1
ATOM 538 C CA . ALA A 1 72 ? 16.112 -10.199 -10.711 1.00 71.75 72 ALA A CA 1
ATOM 539 C C . ALA A 1 72 ? 17.345 -9.619 -10.002 1.00 71.75 72 ALA A C 1
ATOM 541 O O . ALA A 1 72 ? 18.438 -9.666 -10.572 1.00 71.75 72 ALA A O 1
ATOM 542 N N . ALA A 1 73 ? 17.138 -9.042 -8.816 1.00 60.88 73 ALA A N 1
ATOM 543 C CA . ALA A 1 73 ? 18.212 -8.631 -7.915 1.00 60.88 73 ALA A CA 1
ATOM 544 C C . ALA A 1 73 ? 19.103 -9.818 -7.511 1.00 60.88 73 ALA A C 1
ATOM 546 O O . ALA A 1 73 ? 18.564 -10.943 -7.362 1.00 60.88 73 ALA A O 1
#

Sequence (73 aa):
MQSSIIDTLPGAVDIMQEAIAQRRLAIEPPEVLLTPRLGSIGPFEYYRAAVAIAEGRKAVAQMLPAIRIAPAA

Foldseek 3Di:
DPPDPVVVVVVVVVVVVVVVVVVCCVVDPDLDDFDQDPDPDDPPPVVCVVVVVVSVVVSCVVCVVSVVPRDDD

Secondary structure (DSSP, 8-state):
----HHHHHHHHHHHHHHHHHHHHHHHS--SS-------S--TT-GGGHHHHHHHHHHHHHHHHHHHHHSPP-